Protein AF-A0A6B2CT49-F1 (afdb_monomer)

Radius of gyration: 12.92 Å; Cα contacts (8 Å, |Δi|>4): 95; chains: 1; bounding box: 28×21×38 Å

Secondary structure (DSSP, 8-state):
-HHHHIIIIIHHHHHHHHHHHHHTT-HHHHH-HHHHHHHHHHHHTHHHHHHHHHHHHHHTTSS-HHHHHHTT---SSS-HHHHHHHHTT-

Mean predicted aligned error: 4.17 Å

Structure (mmCIF, N/CA/C/O backbone):
data_AF-A0A6B2CT49-F1
#
_entry.id   AF-A0A6B2CT49-F1
#
loop_
_atom_site.group_PDB
_atom_site.id
_atom_site.type_symbol
_atom_site.label_atom_id
_atom_site.label_alt_id
_atom_site.label_comp_id
_atom_site.label_asym_id
_atom_site.label_entity_id
_atom_site.l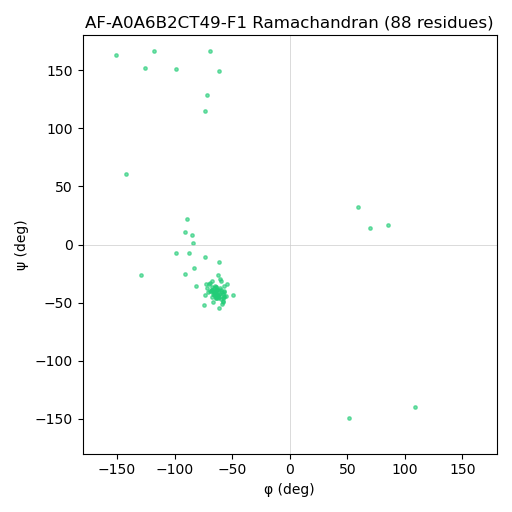abel_seq_id
_atom_site.pdbx_PDB_ins_code
_atom_site.Cartn_x
_atom_site.Cartn_y
_atom_site.Cartn_z
_atom_site.occupancy
_atom_site.B_iso_or_equiv
_atom_site.auth_seq_id
_atom_site.auth_comp_id
_atom_site.auth_asym_id
_atom_site.auth_atom_id
_atom_site.pdbx_PDB_model_num
ATOM 1 N N . LYS A 1 1 ? -16.562 -7.354 3.719 1.00 63.03 1 LYS A N 1
ATOM 2 C CA . LYS A 1 1 ? -15.607 -8.483 3.872 1.00 63.03 1 LYS A CA 1
ATOM 3 C C . LYS A 1 1 ? -14.318 -8.145 3.128 1.00 63.03 1 LYS A C 1
ATOM 5 O O . LYS A 1 1 ? -14.409 -7.534 2.071 1.00 63.03 1 LYS A O 1
ATOM 10 N N . PHE A 1 2 ? -13.161 -8.525 3.672 1.00 67.38 2 PHE A N 1
ATOM 11 C CA . PHE A 1 2 ? -11.827 -8.276 3.103 1.00 67.38 2 PHE A CA 1
ATOM 12 C C . PHE A 1 2 ? -11.714 -8.662 1.616 1.00 67.38 2 PHE A C 1
ATOM 14 O O . PHE A 1 2 ? -11.237 -7.872 0.813 1.00 67.38 2 PHE A O 1
ATOM 21 N N . GLU A 1 3 ? -12.259 -9.813 1.217 1.00 69.12 3 GLU A N 1
ATOM 22 C CA . GLU A 1 3 ? -12.248 -10.278 -0.182 1.00 69.12 3 GLU A CA 1
ATOM 23 C C . GLU A 1 3 ? -12.963 -9.338 -1.157 1.00 69.12 3 GLU A C 1
ATOM 25 O O . GLU A 1 3 ? -12.503 -9.138 -2.279 1.00 69.12 3 GLU A O 1
ATOM 30 N N . ARG A 1 4 ? -14.076 -8.733 -0.723 1.00 72.31 4 ARG A N 1
ATOM 31 C CA . ARG A 1 4 ? -14.810 -7.748 -1.524 1.00 72.31 4 ARG A CA 1
ATOM 32 C C . ARG A 1 4 ? -13.946 -6.510 -1.762 1.00 72.31 4 ARG A C 1
ATOM 34 O O . ARG A 1 4 ? -13.831 -6.063 -2.894 1.00 72.31 4 ARG A O 1
ATOM 41 N N . TRP A 1 5 ? -13.246 -6.042 -0.728 1.00 75.06 5 TRP A N 1
ATOM 42 C CA . TRP A 1 5 ? -12.287 -4.944 -0.857 1.00 75.06 5 TRP A CA 1
ATOM 43 C C . TRP A 1 5 ? -11.110 -5.291 -1.782 1.00 75.06 5 TRP A C 1
ATOM 45 O O . TRP A 1 5 ? -10.750 -4.477 -2.629 1.00 75.06 5 TRP A O 1
ATOM 55 N N . VAL A 1 6 ? -10.529 -6.493 -1.673 1.00 74.38 6 VAL A N 1
ATOM 56 C CA . VAL A 1 6 ? -9.426 -6.912 -2.561 1.00 74.38 6 VAL A CA 1
ATOM 57 C C . VAL A 1 6 ? -9.859 -6.844 -4.026 1.00 74.38 6 VAL A C 1
ATOM 59 O O . VAL A 1 6 ? -9.117 -6.314 -4.854 1.00 74.38 6 VAL A O 1
ATOM 62 N N . ARG A 1 7 ? -11.066 -7.335 -4.335 1.00 72.38 7 ARG A N 1
ATOM 63 C CA . ARG A 1 7 ? -11.622 -7.329 -5.695 1.00 72.38 7 ARG A CA 1
ATOM 64 C C . ARG A 1 7 ? -11.961 -5.924 -6.195 1.00 72.38 7 ARG A C 1
ATOM 66 O O . ARG A 1 7 ? -11.711 -5.636 -7.356 1.00 72.38 7 ARG A O 1
ATOM 73 N N . GLU A 1 8 ? -12.510 -5.069 -5.335 1.00 70.38 8 GLU A N 1
ATOM 74 C CA . GLU A 1 8 ? -12.974 -3.727 -5.719 1.00 70.38 8 GLU A CA 1
ATOM 75 C C . GLU A 1 8 ? -11.837 -2.691 -5.787 1.00 70.38 8 GLU A C 1
ATOM 77 O O . GLU A 1 8 ? -11.848 -1.814 -6.644 1.00 70.38 8 GLU A O 1
ATOM 82 N N . MET A 1 9 ? -10.847 -2.781 -4.895 1.00 74.81 9 MET A N 1
ATOM 83 C CA . MET A 1 9 ? -9.863 -1.712 -4.663 1.00 74.81 9 MET A CA 1
ATOM 84 C C . MET A 1 9 ? -8.407 -2.180 -4.708 1.00 74.81 9 MET A C 1
ATOM 86 O O . MET A 1 9 ? -7.517 -1.383 -5.009 1.00 74.81 9 MET A O 1
ATOM 90 N N . GLY A 1 10 ? -8.137 -3.453 -4.406 1.00 79.62 10 GLY A N 1
ATOM 91 C CA . GLY A 1 10 ? -6.772 -3.974 -4.303 1.00 79.62 10 GLY A CA 1
ATOM 92 C C . GLY A 1 10 ? -6.003 -3.885 -5.623 1.00 79.62 10 GLY A C 1
ATOM 93 O O . GLY A 1 10 ? -4.875 -3.394 -5.652 1.00 79.62 10 GLY A O 1
ATOM 94 N N . LEU A 1 11 ? -6.635 -4.295 -6.725 1.00 81.69 11 LEU A N 1
ATOM 95 C CA . LEU A 1 11 ? -6.033 -4.238 -8.062 1.00 81.69 11 LEU A CA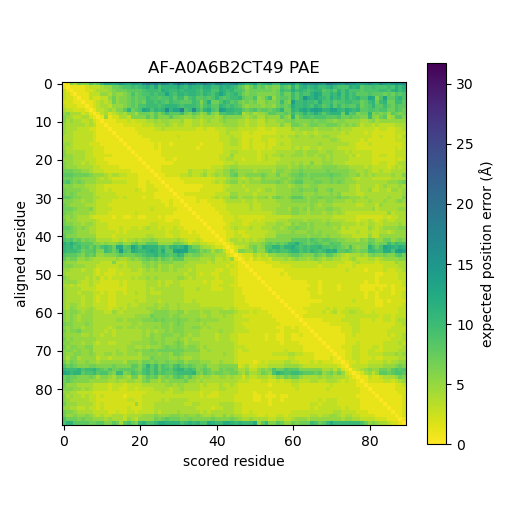 1
ATOM 96 C C . LEU A 1 11 ? -5.800 -2.794 -8.525 1.00 81.69 11 LEU A C 1
ATOM 98 O O . LEU A 1 11 ? -4.714 -2.472 -9.008 1.00 81.69 11 LEU A O 1
ATOM 102 N N . SER A 1 12 ? -6.776 -1.911 -8.303 1.00 85.38 12 SER A N 1
ATOM 103 C CA . SER A 1 12 ? -6.693 -0.488 -8.648 1.00 85.38 12 SER A CA 1
ATOM 104 C C . SER A 1 12 ? -5.549 0.212 -7.908 1.00 85.38 12 SER A C 1
ATOM 106 O O . SER A 1 12 ? -4.779 0.961 -8.509 1.00 85.38 12 SER A O 1
ATOM 108 N N . LEU A 1 13 ? -5.369 -0.083 -6.616 1.00 87.44 13 LEU A N 1
ATOM 109 C CA . LEU A 1 13 ? -4.263 0.462 -5.824 1.00 87.44 13 LEU A CA 1
ATOM 110 C C . LEU A 1 13 ? -2.896 -0.056 -6.275 1.00 87.44 13 LEU A C 1
ATOM 112 O O . LEU A 1 13 ? -1.940 0.719 -6.312 1.00 87.44 13 LEU A O 1
ATOM 116 N N . LEU A 1 14 ? -2.787 -1.335 -6.641 1.00 89.19 14 LEU A N 1
ATOM 117 C CA . LEU A 1 14 ? -1.546 -1.898 -7.181 1.00 89.19 14 LEU A CA 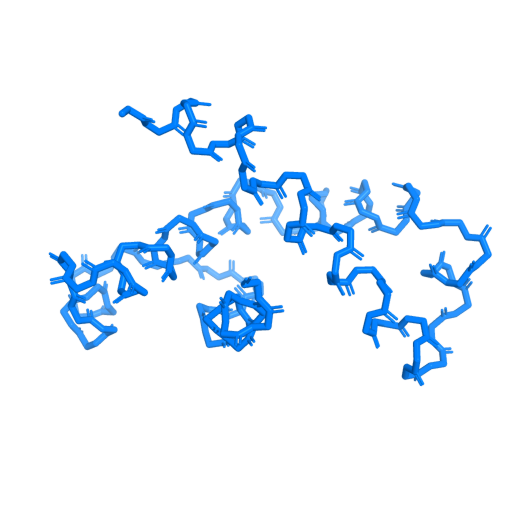1
ATOM 118 C C . LEU A 1 14 ? -1.187 -1.273 -8.538 1.00 89.19 14 LEU A C 1
ATOM 120 O O . LEU A 1 14 ? -0.023 -0.945 -8.769 1.00 89.19 14 LEU A O 1
ATOM 124 N N . ALA A 1 15 ? -2.179 -1.034 -9.398 1.00 89.38 15 ALA A N 1
ATOM 125 C CA . ALA A 1 15 ? -1.986 -0.342 -10.670 1.00 89.38 15 ALA A CA 1
ATOM 126 C C . ALA A 1 15 ? -1.538 1.117 -10.469 1.00 89.38 15 ALA A C 1
ATOM 128 O O . ALA A 1 15 ? -0.557 1.556 -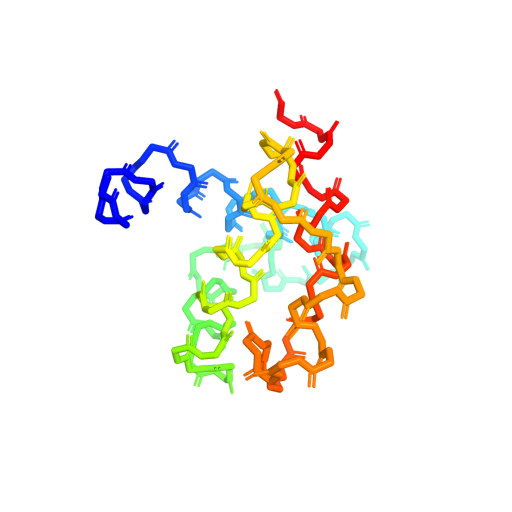11.072 1.00 89.38 15 ALA A O 1
ATOM 129 N N . LEU A 1 16 ? -2.188 1.855 -9.560 1.00 90.31 16 LEU A N 1
ATOM 130 C CA . LEU A 1 16 ? -1.777 3.214 -9.186 1.00 90.31 16 LEU A CA 1
ATOM 131 C C . LEU A 1 16 ? -0.356 3.244 -8.617 1.00 90.31 16 LEU A C 1
ATOM 133 O O . LEU A 1 16 ? 0.424 4.152 -8.917 1.00 90.31 16 LEU A O 1
ATOM 137 N N . ARG A 1 17 ? 0.005 2.233 -7.823 1.00 92.38 17 ARG A N 1
ATOM 138 C CA . ARG A 1 17 ? 1.347 2.109 -7.262 1.00 92.38 17 ARG A CA 1
ATOM 139 C C . ARG A 1 17 ? 2.405 1.880 -8.339 1.00 92.38 17 ARG A C 1
ATOM 141 O O . ARG A 1 17 ? 3.480 2.479 -8.246 1.00 92.38 17 ARG A O 1
ATOM 148 N N . ALA A 1 18 ? 2.113 1.040 -9.333 1.00 91.69 18 ALA A N 1
ATOM 149 C CA . ALA A 1 18 ? 2.983 0.816 -10.485 1.00 91.69 18 ALA A CA 1
ATOM 150 C C . ALA A 1 18 ? 3.141 2.097 -11.318 1.00 91.69 18 ALA A C 1
ATOM 152 O O . ALA A 1 18 ? 4.264 2.497 -11.614 1.00 91.69 18 ALA A O 1
ATOM 153 N N . ARG A 1 19 ? 2.042 2.810 -11.587 1.00 92.12 19 ARG A N 1
ATOM 154 C CA . ARG A 1 19 ? 2.077 4.095 -12.299 1.00 92.12 19 ARG A CA 1
ATOM 155 C C . ARG A 1 19 ? 2.961 5.127 -11.599 1.00 92.12 19 ARG A C 1
ATOM 157 O O . ARG A 1 19 ? 3.813 5.729 -12.239 1.00 92.12 19 ARG A O 1
ATOM 164 N N . GLU A 1 20 ? 2.837 5.282 -10.282 1.00 92.81 20 GLU A N 1
ATOM 165 C CA . GLU A 1 20 ? 3.689 6.220 -9.542 1.00 92.81 20 GLU A CA 1
ATOM 166 C C . GLU A 1 20 ? 5.174 5.817 -9.571 1.00 92.81 20 GLU A C 1
ATOM 168 O O . GLU A 1 20 ? 6.054 6.675 -9.611 1.00 92.81 20 GLU A O 1
ATOM 173 N N . ALA A 1 21 ? 5.480 4.515 -9.545 1.00 90.81 21 ALA A N 1
ATOM 174 C CA . ALA A 1 21 ? 6.857 4.060 -9.727 1.00 90.81 21 ALA A CA 1
ATOM 175 C C . ALA A 1 21 ? 7.384 4.396 -11.127 1.00 90.81 21 ALA A C 1
ATOM 177 O O . ALA A 1 21 ? 8.537 4.808 -11.241 1.00 90.81 21 ALA A O 1
ATOM 178 N N . ALA A 1 22 ? 6.558 4.241 -12.163 1.00 93.31 22 ALA A N 1
ATOM 179 C CA . ALA A 1 22 ? 6.917 4.581 -13.536 1.00 93.31 22 ALA A CA 1
ATOM 180 C C . ALA A 1 22 ? 7.177 6.088 -13.693 1.00 93.31 22 ALA A C 1
ATOM 182 O O . ALA A 1 22 ? 8.200 6.474 -14.250 1.00 93.31 22 ALA A O 1
ATOM 183 N N . GLU A 1 23 ? 6.315 6.933 -13.118 1.00 93.94 23 GLU A N 1
ATOM 184 C CA . GLU A 1 23 ? 6.478 8.398 -13.087 1.00 93.94 23 GLU A CA 1
ATOM 185 C C . GLU A 1 23 ? 7.770 8.824 -12.365 1.00 93.94 23 GLU A C 1
ATOM 187 O O . GLU A 1 23 ? 8.386 9.824 -12.720 1.00 93.94 23 GLU A O 1
ATOM 192 N N . LYS A 1 24 ? 8.228 8.030 -11.390 1.00 92.62 24 LYS A N 1
ATOM 193 C CA . LYS A 1 24 ? 9.509 8.215 -10.686 1.00 92.62 24 LYS A CA 1
ATOM 194 C C . LYS A 1 24 ? 10.714 7.599 -11.410 1.00 92.62 24 LYS A C 1
ATOM 196 O O . LYS A 1 24 ? 11.797 7.538 -10.833 1.00 92.62 24 LYS A O 1
ATOM 201 N N . GLY A 1 25 ? 10.537 7.123 -12.641 1.00 92.75 25 GLY A N 1
ATOM 202 C CA . GLY A 1 25 ? 11.613 6.590 -13.475 1.00 92.75 25 GLY A CA 1
ATOM 203 C C . GLY A 1 25 ? 11.947 5.116 -13.242 1.00 92.75 25 GLY A C 1
ATOM 204 O O . GLY A 1 25 ? 13.015 4.674 -13.655 1.00 92.75 25 GLY A O 1
ATOM 205 N N . ASN A 1 26 ? 11.079 4.327 -12.596 1.00 93.69 26 ASN A N 1
ATOM 206 C CA . ASN A 1 26 ? 11.306 2.885 -12.479 1.00 93.69 26 ASN A CA 1
ATOM 207 C C . ASN A 1 26 ? 11.049 2.190 -13.836 1.00 93.69 26 ASN A C 1
ATOM 209 O O . ASN A 1 26 ? 9.893 2.141 -14.270 1.00 93.69 26 ASN A O 1
ATOM 213 N N . PRO A 1 27 ? 12.076 1.603 -14.482 1.00 92.12 27 PRO A N 1
ATOM 214 C CA . PRO A 1 27 ? 11.932 1.031 -15.821 1.00 92.12 27 PRO A CA 1
ATOM 215 C C . PRO A 1 27 ? 11.025 -0.202 -15.822 1.00 92.12 27 PRO A C 1
ATOM 217 O O . PRO A 1 27 ? 10.207 -0.369 -16.716 1.00 92.12 27 PRO A O 1
ATOM 220 N N . VAL A 1 28 ? 11.076 -1.026 -14.769 1.00 90.50 28 VAL A N 1
ATOM 221 C CA . VAL A 1 28 ? 10.220 -2.217 -14.651 1.00 90.50 28 VAL A CA 1
ATOM 222 C C . VAL A 1 28 ? 8.759 -1.818 -14.481 1.00 90.50 28 VAL A C 1
ATOM 224 O O . VAL A 1 28 ? 7.885 -2.437 -15.067 1.00 90.50 28 VAL A O 1
ATOM 227 N N . ALA A 1 29 ? 8.468 -0.771 -13.712 1.00 92.81 29 ALA A N 1
ATOM 228 C CA . ALA A 1 29 ? 7.098 -0.298 -13.545 1.00 92.81 29 ALA A CA 1
ATOM 229 C C . ALA A 1 29 ? 6.527 0.336 -14.823 1.00 92.81 29 ALA A C 1
ATOM 231 O O . ALA A 1 29 ? 5.325 0.226 -15.058 1.00 92.81 29 ALA A O 1
ATOM 232 N N . ARG A 1 30 ? 7.378 0.990 -15.625 1.00 92.62 30 ARG A N 1
ATOM 233 C CA . ARG A 1 30 ? 7.002 1.615 -16.900 1.00 92.62 30 ARG A CA 1
ATOM 234 C C . ARG A 1 30 ? 6.776 0.575 -17.994 1.00 92.62 30 ARG A C 1
ATOM 236 O O . ARG A 1 30 ? 5.725 0.578 -18.623 1.00 92.62 30 ARG A O 1
ATOM 243 N N . ASP A 1 31 ? 7.751 -0.307 -18.185 1.00 93.81 31 ASP A N 1
ATOM 244 C CA . ASP A 1 31 ? 7.805 -1.211 -19.334 1.00 93.81 31 ASP A CA 1
ATOM 245 C C . ASP A 1 31 ? 7.107 -2.555 -19.027 1.00 93.81 31 ASP A C 1
ATOM 247 O O . ASP A 1 31 ? 6.585 -3.209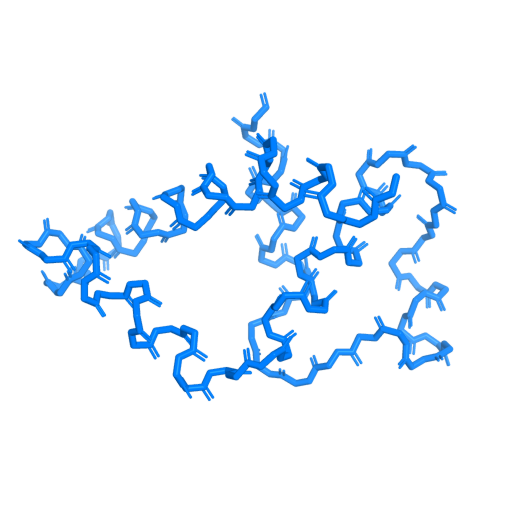 -19.925 1.00 93.81 31 ASP A O 1
ATOM 251 N N . TYR A 1 32 ? 7.027 -2.946 -17.744 1.00 93.75 32 TYR A N 1
ATOM 252 C CA . TYR A 1 32 ? 6.488 -4.236 -17.282 1.00 93.75 32 TYR A CA 1
ATOM 253 C C . TYR A 1 32 ? 5.677 -4.119 -15.967 1.00 93.75 32 TYR A C 1
ATOM 255 O O . TYR A 1 32 ? 6.016 -4.750 -14.956 1.00 93.75 32 TYR A O 1
ATOM 263 N N . PRO A 1 33 ? 4.574 -3.347 -15.930 1.00 88.56 33 PRO A N 1
ATOM 264 C CA . PRO A 1 33 ? 3.832 -3.043 -14.697 1.00 88.56 33 PRO A CA 1
ATOM 265 C C . PRO A 1 33 ? 3.340 -4.291 -13.944 1.00 88.56 33 PRO A C 1
ATOM 267 O O . PRO A 1 33 ? 3.372 -4.333 -12.712 1.00 88.56 33 PRO A O 1
ATOM 270 N N . SER A 1 34 ? 2.943 -5.341 -14.663 1.00 89.50 34 SER A N 1
ATOM 271 C CA . SER A 1 34 ? 2.529 -6.620 -14.072 1.00 89.50 34 SER A CA 1
ATOM 272 C C . SER A 1 34 ? 3.678 -7.327 -13.344 1.00 89.50 34 SER A C 1
ATOM 274 O O . SER A 1 34 ? 3.482 -7.845 -12.245 1.00 89.50 34 SER A O 1
ATOM 276 N N . GLU A 1 35 ? 4.888 -7.314 -13.909 1.00 91.56 35 GLU A N 1
ATOM 277 C CA . GLU A 1 35 ? 6.081 -7.893 -13.275 1.00 91.56 35 GLU A CA 1
ATOM 278 C C . GLU A 1 35 ? 6.564 -7.042 -12.101 1.00 91.56 35 GLU A C 1
ATOM 280 O O . GLU A 1 35 ? 6.980 -7.574 -11.068 1.00 91.56 35 GLU A O 1
ATOM 285 N N . TYR A 1 36 ? 6.418 -5.718 -12.197 1.00 90.50 36 TYR A N 1
ATOM 286 C CA . TYR A 1 36 ? 6.638 -4.825 -11.065 1.00 90.50 36 TYR A CA 1
ATOM 287 C C . TYR A 1 36 ? 5.726 -5.180 -9.883 1.00 90.50 36 TYR A C 1
ATOM 289 O O . TYR A 1 36 ? 6.214 -5.337 -8.761 1.00 90.50 36 TYR A O 1
ATOM 297 N N . ILE A 1 37 ? 4.422 -5.357 -10.131 1.00 89.38 37 ILE A N 1
ATOM 298 C CA . ILE A 1 37 ? 3.432 -5.730 -9.110 1.00 89.38 37 ILE A CA 1
ATOM 299 C C . ILE A 1 37 ? 3.727 -7.121 -8.542 1.00 89.38 37 ILE A C 1
ATOM 301 O O . ILE A 1 37 ? 3.754 -7.281 -7.320 1.00 89.38 37 ILE A O 1
ATOM 305 N N . LYS A 1 38 ? 4.013 -8.120 -9.387 1.00 89.06 38 LYS A N 1
ATOM 306 C CA . LYS A 1 38 ? 4.423 -9.459 -8.922 1.00 89.06 38 LYS A CA 1
ATOM 307 C C . LYS A 1 38 ? 5.665 -9.381 -8.040 1.00 89.06 38 LYS A C 1
ATOM 309 O O . LYS A 1 38 ? 5.696 -9.982 -6.969 1.00 89.06 38 LYS A O 1
ATOM 314 N N . GLY A 1 39 ? 6.672 -8.610 -8.449 1.00 88.06 39 GLY A N 1
ATOM 315 C CA . GLY A 1 39 ? 7.887 -8.385 -7.672 1.00 88.06 39 GLY A CA 1
ATOM 316 C C . GLY A 1 39 ? 7.615 -7.670 -6.348 1.00 88.06 39 GLY A C 1
ATOM 317 O O . GLY A 1 39 ? 8.207 -8.019 -5.328 1.00 88.06 39 GLY A O 1
ATOM 318 N N . LEU A 1 40 ? 6.698 -6.700 -6.343 1.00 86.12 40 LEU A N 1
ATOM 319 C CA . LEU A 1 40 ? 6.257 -5.990 -5.147 1.00 86.12 40 LEU A CA 1
ATOM 320 C C . LEU A 1 40 ? 5.617 -6.968 -4.154 1.00 86.12 40 LEU A C 1
ATOM 322 O O . LEU A 1 40 ? 6.105 -7.098 -3.032 1.00 86.12 40 LEU A O 1
ATOM 326 N N . VAL A 1 41 ? 4.612 -7.726 -4.599 1.00 84.44 41 VAL A N 1
ATOM 327 C CA . VAL A 1 41 ? 3.921 -8.739 -3.788 1.00 84.44 41 VAL A CA 1
ATOM 328 C C . VAL A 1 41 ? 4.880 -9.839 -3.334 1.00 84.44 41 VAL A C 1
ATOM 330 O O . VAL A 1 41 ? 4.818 -10.256 -2.187 1.00 84.44 41 VAL A O 1
ATOM 333 N N . ARG A 1 42 ? 5.823 -10.281 -4.171 1.00 84.75 42 ARG A N 1
ATOM 334 C CA . ARG A 1 42 ? 6.812 -11.303 -3.794 1.00 84.75 42 ARG A CA 1
ATOM 335 C C . ARG A 1 42 ? 7.787 -10.807 -2.721 1.00 84.75 42 ARG A C 1
ATOM 337 O O . ARG A 1 42 ? 8.081 -11.551 -1.790 1.00 84.75 42 ARG A O 1
ATOM 344 N N . ARG A 1 43 ? 8.280 -9.565 -2.827 1.00 80.75 43 ARG A N 1
ATOM 345 C CA . ARG A 1 43 ? 9.230 -8.978 -1.859 1.00 80.75 43 ARG A CA 1
ATOM 346 C C . ARG A 1 43 ? 8.568 -8.600 -0.537 1.00 80.75 43 ARG A C 1
ATOM 348 O O . ARG A 1 43 ? 9.135 -8.859 0.518 1.00 80.75 43 ARG A O 1
ATOM 355 N N . GLY A 1 44 ? 7.387 -7.984 -0.581 1.00 74.56 44 GLY A N 1
ATOM 356 C CA . GLY A 1 44 ? 6.652 -7.616 0.633 1.00 74.56 44 GLY A CA 1
ATOM 357 C C . GLY A 1 44 ? 5.732 -8.717 1.163 1.00 74.56 44 GLY A C 1
ATOM 358 O O . GLY A 1 44 ? 5.199 -8.578 2.261 1.00 74.56 44 GLY A O 1
ATOM 359 N N . GLN A 1 45 ? 5.570 -9.820 0.429 1.00 76.06 45 GLN A N 1
ATOM 360 C CA . GLN A 1 45 ? 4.695 -10.947 0.760 1.00 76.06 45 GLN A CA 1
ATOM 361 C C . GLN A 1 45 ? 3.262 -10.477 1.086 1.00 76.06 45 GLN A C 1
ATOM 363 O O . GLN A 1 45 ? 2.790 -9.446 0.601 1.00 76.06 45 GLN A O 1
ATOM 368 N N . ALA A 1 46 ? 2.562 -11.203 1.960 1.00 77.00 46 ALA A N 1
ATOM 369 C CA . ALA A 1 46 ? 1.239 -10.824 2.449 1.00 77.00 46 ALA A CA 1
ATOM 370 C C . ALA A 1 46 ? 1.223 -9.485 3.222 1.00 77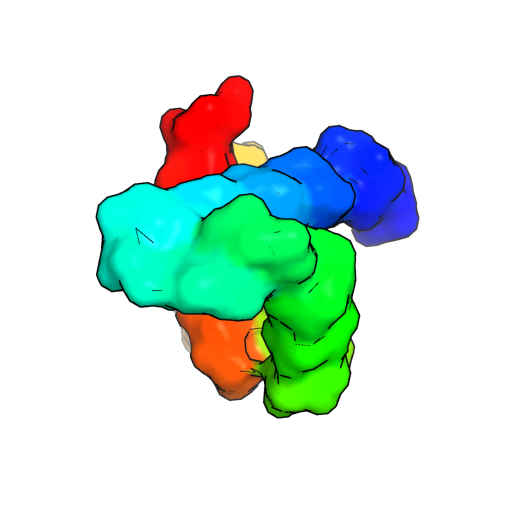.00 46 ALA A C 1
ATOM 372 O O . ALA A 1 46 ? 0.159 -8.898 3.411 1.00 77.00 46 ALA A O 1
ATOM 373 N N . LYS A 1 47 ? 2.384 -8.961 3.645 1.00 85.75 47 LYS A N 1
ATOM 374 C CA . LYS A 1 47 ? 2.479 -7.755 4.485 1.00 85.75 47 LYS A CA 1
ATOM 375 C C . LYS A 1 47 ? 2.035 -6.485 3.759 1.00 85.75 47 LYS A C 1
ATOM 377 O O . LYS A 1 47 ? 1.454 -5.595 4.376 1.00 85.75 47 LYS A O 1
ATOM 382 N N . ILE A 1 48 ? 2.244 -6.418 2.443 1.00 87.38 48 ILE A N 1
ATOM 383 C CA . ILE A 1 48 ? 1.726 -5.316 1.621 1.00 87.38 48 ILE A CA 1
ATOM 384 C C . ILE A 1 48 ? 0.200 -5.271 1.681 1.00 87.38 48 ILE A C 1
ATOM 386 O O . ILE A 1 48 ? -0.368 -4.204 1.894 1.00 87.38 48 ILE A O 1
ATOM 390 N N . LEU A 1 49 ? -0.459 -6.426 1.561 1.00 85.75 49 LEU A N 1
ATOM 391 C CA . LEU A 1 49 ? -1.918 -6.513 1.606 1.00 85.75 49 LEU A CA 1
ATOM 392 C C . LEU A 1 49 ? -2.461 -6.096 2.978 1.00 85.75 49 LEU A C 1
ATOM 394 O O . LEU A 1 49 ? -3.482 -5.413 3.043 1.00 85.75 49 LEU A O 1
ATOM 398 N N . VAL A 1 50 ? -1.747 -6.436 4.060 1.00 89.25 50 VAL A N 1
ATOM 399 C CA . VAL A 1 50 ? -2.068 -5.972 5.421 1.00 89.25 50 VAL A CA 1
ATOM 400 C C . VAL A 1 50 ? -2.049 -4.445 5.484 1.00 89.25 50 VAL A C 1
ATOM 402 O O . VAL A 1 50 ? -3.032 -3.840 5.906 1.00 89.25 50 VAL A O 1
ATOM 405 N N . ASN A 1 51 ? -0.980 -3.805 5.007 1.00 92.19 51 ASN A N 1
ATOM 406 C CA . ASN A 1 51 ? -0.865 -2.344 5.057 1.00 92.19 51 ASN A CA 1
ATOM 407 C C . ASN A 1 51 ? -1.819 -1.626 4.097 1.00 92.19 51 ASN A C 1
ATOM 409 O O . ASN A 1 51 ? -2.322 -0.554 4.434 1.00 92.19 51 ASN A O 1
ATOM 413 N N . MET A 1 52 ? -2.109 -2.211 2.934 1.00 91.06 52 MET A N 1
ATOM 414 C CA . MET A 1 52 ? -3.136 -1.712 2.019 1.00 91.06 52 MET A CA 1
ATOM 415 C C . MET A 1 52 ? -4.523 -1.736 2.667 1.00 91.06 52 MET A C 1
ATOM 417 O O . MET A 1 52 ? -5.270 -0.762 2.574 1.00 91.06 52 MET A O 1
ATOM 421 N N . PHE A 1 53 ? -4.866 -2.829 3.350 1.00 90.06 53 PHE A N 1
ATOM 422 C CA . PHE A 1 53 ? -6.156 -2.953 4.019 1.00 90.06 53 PHE A CA 1
ATOM 423 C C . PHE A 1 53 ? -6.255 -2.044 5.246 1.00 90.06 53 PHE A C 1
ATOM 425 O O . PHE A 1 53 ? -7.261 -1.363 5.431 1.00 90.06 53 PHE A O 1
ATOM 432 N N . ALA A 1 54 ? -5.186 -1.949 6.035 1.00 92.25 54 ALA A N 1
ATOM 433 C CA . ALA A 1 54 ? -5.079 -1.002 7.139 1.00 92.25 54 ALA A CA 1
ATOM 434 C C . ALA A 1 54 ? -5.307 0.445 6.658 1.00 92.25 54 ALA A C 1
ATOM 436 O O . ALA A 1 54 ? -6.078 1.192 7.261 1.00 92.25 54 ALA A O 1
ATOM 437 N N . ALA A 1 55 ? -4.705 0.826 5.525 1.00 93.06 55 ALA A N 1
ATOM 438 C CA . ALA A 1 55 ? -4.919 2.131 4.906 1.00 93.06 55 ALA A CA 1
ATOM 439 C C . ALA A 1 55 ? -6.374 2.342 4.464 1.00 93.06 55 ALA A C 1
ATOM 441 O O . ALA A 1 55 ? -6.921 3.426 4.658 1.00 93.06 55 ALA A O 1
ATOM 442 N N . TYR A 1 56 ? -7.021 1.310 3.921 1.00 90.94 56 TYR A N 1
ATOM 443 C CA . TYR A 1 56 ? -8.435 1.365 3.560 1.00 90.94 56 TYR A CA 1
ATOM 444 C C . TYR A 1 56 ? -9.344 1.602 4.772 1.00 90.94 56 TYR A C 1
ATOM 446 O O . TYR A 1 56 ? -10.230 2.452 4.704 1.00 90.94 56 TYR A O 1
ATOM 454 N N . LEU A 1 57 ? -9.103 0.919 5.897 1.00 91.69 57 LEU A N 1
ATOM 455 C CA . LEU A 1 57 ? -9.872 1.134 7.131 1.00 91.69 57 LEU A CA 1
ATOM 456 C C . LEU A 1 57 ? -9.771 2.584 7.615 1.00 91.69 57 LEU A C 1
ATOM 458 O O . LEU A 1 57 ? -10.777 3.176 8.006 1.00 91.69 57 LEU A O 1
ATOM 462 N N . VAL A 1 58 ? -8.574 3.168 7.532 1.00 93.62 58 VAL A N 1
ATOM 463 C CA . VAL A 1 58 ? -8.350 4.576 7.879 1.00 93.62 58 VAL A CA 1
ATOM 464 C C . VAL A 1 58 ? -9.043 5.515 6.897 1.00 93.62 58 VAL A C 1
ATOM 466 O O . VAL A 1 58 ? -9.720 6.446 7.322 1.00 93.62 58 VAL A O 1
ATOM 469 N N . HIS A 1 59 ? -8.935 5.261 5.591 1.00 91.31 59 HIS A N 1
ATOM 470 C CA . HIS A 1 59 ? -9.601 6.067 4.565 1.00 91.31 59 HIS A CA 1
ATOM 471 C C . HIS A 1 59 ? -11.134 6.067 4.718 1.00 91.31 59 HIS A C 1
ATOM 473 O O . HIS A 1 59 ? -11.781 7.072 4.446 1.00 91.31 59 HIS A O 1
ATOM 479 N N . ARG A 1 60 ? -11.718 4.969 5.214 1.00 89.88 60 ARG A N 1
ATOM 480 C CA . ARG A 1 60 ? -13.159 4.846 5.497 1.00 89.88 60 ARG A CA 1
ATOM 481 C C . ARG A 1 60 ? -13.583 5.396 6.865 1.00 89.88 60 ARG A C 1
ATOM 483 O O . ARG A 1 60 ? -14.756 5.274 7.203 1.00 89.88 60 ARG A O 1
ATOM 490 N N . GLY A 1 61 ? -12.660 5.944 7.659 1.00 92.81 61 GLY A N 1
ATOM 491 C CA . GLY A 1 61 ? -12.945 6.449 9.007 1.00 92.81 61 GLY A CA 1
ATOM 492 C C . GLY A 1 61 ? -13.254 5.360 10.043 1.00 92.81 61 GLY A C 1
ATOM 493 O O . GLY A 1 61 ? -13.745 5.671 11.122 1.00 92.81 61 GLY A O 1
ATOM 494 N N . LEU A 1 62 ? -12.969 4.088 9.738 1.00 92.81 62 LEU A N 1
ATOM 495 C CA . LEU A 1 62 ? -13.252 2.949 10.624 1.00 92.81 62 LEU A CA 1
ATOM 496 C C . LEU A 1 62 ? -12.165 2.735 11.684 1.00 92.81 62 LEU A C 1
ATOM 498 O O . LEU A 1 62 ? -12.393 2.063 12.685 1.00 92.81 62 LEU A O 1
ATOM 502 N N . ALA A 1 63 ? -10.971 3.275 11.453 1.00 94.31 63 ALA A N 1
ATOM 503 C CA . ALA A 1 63 ? -9.856 3.245 12.387 1.00 94.31 63 ALA A CA 1
ATOM 504 C C . ALA A 1 63 ? -8.970 4.477 12.182 1.00 94.31 63 ALA A C 1
ATOM 506 O O . ALA A 1 63 ? -8.998 5.109 11.128 1.00 94.31 63 ALA A O 1
ATOM 507 N N . THR A 1 64 ? -8.124 4.796 13.159 1.00 94.69 64 THR A N 1
ATOM 508 C CA . THR A 1 64 ? -7.058 5.788 12.974 1.00 94.69 64 THR A CA 1
ATOM 509 C C . THR A 1 64 ? -5.732 5.094 12.683 1.00 94.69 64 THR A C 1
ATOM 511 O O . THR A 1 64 ? -5.476 3.980 13.148 1.00 94.69 64 THR A O 1
ATOM 514 N N . GLN A 1 65 ? -4.848 5.769 11.941 1.00 93.38 65 GLN A N 1
ATOM 515 C CA . GLN A 1 65 ? -3.499 5.261 11.676 1.00 93.38 65 GLN A CA 1
ATOM 516 C C . GLN A 1 65 ? -2.741 4.986 12.986 1.00 93.38 65 GLN A C 1
ATOM 518 O O . GLN A 1 65 ? -2.087 3.953 13.111 1.00 93.38 65 GLN A O 1
ATOM 523 N N . TYR A 1 66 ? -2.884 5.868 13.981 1.00 94.06 66 TYR A N 1
ATOM 524 C CA . TYR A 1 66 ? -2.296 5.688 15.309 1.00 94.06 66 TYR A CA 1
ATOM 525 C C . TYR A 1 66 ? -2.801 4.416 15.999 1.00 94.06 66 TYR A C 1
ATOM 527 O O . TYR A 1 66 ? -1.995 3.633 16.499 1.00 94.06 66 TYR A O 1
ATOM 535 N N . TRP A 1 67 ? -4.117 4.176 15.992 1.00 96.44 67 TRP A N 1
ATOM 536 C CA . TRP A 1 67 ? -4.700 2.997 16.631 1.00 96.44 67 TRP A CA 1
ATOM 537 C C . TRP A 1 67 ? -4.191 1.697 15.997 1.00 96.44 67 TRP A C 1
ATOM 539 O O . TRP A 1 67 ? -3.818 0.772 16.717 1.00 96.44 67 TRP A O 1
ATOM 549 N N . LEU A 1 68 ? -4.094 1.640 14.666 1.00 95.00 68 LEU A N 1
ATOM 550 C CA . LEU A 1 68 ? -3.584 0.460 13.956 1.00 95.00 68 LEU A CA 1
ATOM 551 C C . LEU A 1 68 ? -2.101 0.201 14.250 1.00 95.00 68 LEU A C 1
ATOM 553 O O . LEU A 1 68 ? -1.717 -0.945 14.471 1.00 95.00 68 LEU A O 1
ATOM 557 N N . ILE A 1 69 ? -1.276 1.251 14.302 1.00 92.31 69 ILE A N 1
ATOM 558 C CA . ILE A 1 69 ? 0.151 1.130 14.635 1.00 92.31 69 ILE A CA 1
ATOM 559 C C . ILE A 1 69 ? 0.327 0.676 16.087 1.00 92.31 69 ILE A C 1
ATOM 561 O O . ILE A 1 69 ? 1.040 -0.294 16.343 1.00 92.31 69 ILE A O 1
ATOM 565 N N . LYS A 1 70 ? -0.358 1.333 17.033 1.00 95.31 70 LYS A N 1
ATOM 566 C CA . LYS A 1 70 ? -0.281 1.020 18.469 1.00 95.31 70 LYS A CA 1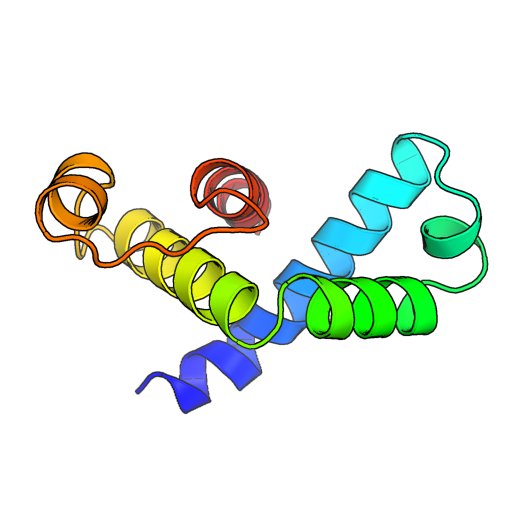
ATOM 567 C C . LYS A 1 70 ? -0.651 -0.436 18.759 1.00 95.31 70 LYS A C 1
ATOM 569 O O . LYS A 1 70 ? 0.009 -1.081 19.567 1.00 95.31 70 LYS A O 1
ATOM 574 N N . ASN A 1 71 ? -1.670 -0.956 18.077 1.00 95.69 71 ASN A N 1
ATOM 575 C CA . ASN A 1 71 ? -2.149 -2.328 18.250 1.00 95.69 71 ASN A CA 1
ATOM 576 C C . ASN A 1 71 ? -1.480 -3.344 17.305 1.00 95.69 71 ASN A C 1
ATOM 578 O O . ASN A 1 71 ? -1.918 -4.487 17.234 1.00 95.69 71 ASN A O 1
ATOM 582 N N . LYS A 1 72 ? -0.409 -2.959 16.592 1.00 91.62 72 LYS A N 1
ATOM 583 C CA . LYS A 1 72 ? 0.364 -3.845 15.700 1.00 91.62 72 LYS A CA 1
ATOM 584 C C . LYS A 1 72 ? -0.460 -4.466 14.556 1.00 91.62 72 LYS A C 1
ATOM 586 O O . LYS A 1 72 ? -0.143 -5.550 14.078 1.00 91.62 72 LYS A O 1
ATOM 591 N N . PHE A 1 73 ? -1.465 -3.747 14.055 1.00 92.00 73 PHE A N 1
ATOM 592 C CA . PHE A 1 73 ? -2.253 -4.110 12.864 1.00 92.00 73 PHE A CA 1
ATOM 593 C C . PHE A 1 73 ? -1.652 -3.580 11.553 1.00 92.00 73 PHE A C 1
ATOM 595 O O . PHE A 1 73 ? -2.341 -3.423 10.546 1.00 92.00 73 PHE A O 1
ATOM 602 N N . VAL A 1 74 ? -0.354 -3.292 11.566 1.00 90.75 74 VAL A N 1
ATOM 603 C CA . VAL A 1 74 ? 0.451 -2.936 10.398 1.00 90.75 74 VAL A CA 1
ATOM 604 C C . VAL A 1 74 ? 1.647 -3.877 10.337 1.00 90.75 74 VAL A C 1
ATOM 606 O O . VAL A 1 74 ? 2.118 -4.371 11.361 1.00 90.75 74 VAL A O 1
ATOM 609 N N . ALA A 1 75 ? 2.150 -4.123 9.137 1.00 87.62 75 ALA A N 1
ATOM 610 C CA . ALA A 1 75 ? 3.271 -5.015 8.895 1.00 87.62 75 ALA A CA 1
ATOM 611 C C . ALA A 1 75 ? 4.466 -4.266 8.277 1.00 87.62 75 ALA A C 1
ATOM 613 O O . ALA A 1 75 ? 4.351 -3.127 7.826 1.00 87.62 75 ALA A O 1
ATOM 614 N N . GLY A 1 76 ? 5.641 -4.901 8.254 1.00 77.00 76 GLY A N 1
ATOM 615 C CA . GLY A 1 76 ? 6.801 -4.386 7.512 1.00 77.00 76 GLY A CA 1
ATOM 616 C C . GLY A 1 76 ? 6.604 -4.458 5.989 1.00 77.00 76 GLY A C 1
ATOM 617 O O . GLY A 1 76 ? 5.714 -5.152 5.511 1.00 77.00 76 GLY A O 1
ATOM 618 N N . GLY A 1 77 ? 7.447 -3.780 5.211 1.00 81.12 77 GLY A N 1
ATOM 619 C CA . GLY A 1 77 ? 7.291 -3.658 3.754 1.00 81.12 77 GLY A CA 1
ATOM 620 C C . GLY A 1 77 ? 6.866 -2.244 3.363 1.00 81.12 77 GLY A C 1
ATOM 621 O O . GLY A 1 77 ? 7.371 -1.279 3.931 1.00 81.12 77 GLY A O 1
ATOM 622 N N . GLU A 1 78 ? 5.950 -2.094 2.401 1.00 84.94 78 GLU A N 1
ATOM 623 C CA . GLU A 1 78 ? 5.450 -0.760 2.040 1.00 84.94 78 GLU A CA 1
ATOM 624 C C . GLU A 1 78 ? 4.537 -0.182 3.113 1.00 84.94 78 GLU A C 1
ATOM 626 O O . GLU A 1 78 ? 3.573 -0.821 3.531 1.00 84.94 78 GLU A O 1
ATOM 631 N N . SER A 1 79 ? 4.837 1.047 3.531 1.00 89.19 79 SER A N 1
ATOM 632 C CA . SER A 1 79 ? 4.158 1.713 4.640 1.00 89.19 79 SER A CA 1
ATO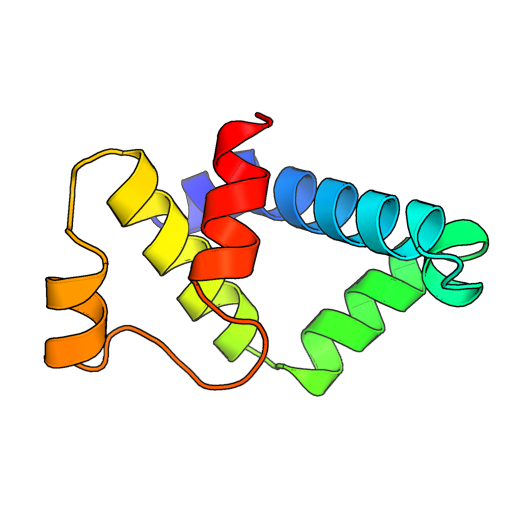M 633 C C . SER A 1 79 ? 2.658 1.910 4.393 1.00 89.19 79 SER A C 1
ATOM 635 O O . SER A 1 79 ? 2.225 2.172 3.270 1.00 89.19 79 SER A O 1
ATOM 637 N N . ILE A 1 80 ? 1.863 1.897 5.468 1.00 91.81 80 ILE A N 1
ATOM 638 C CA . ILE A 1 80 ? 0.443 2.291 5.428 1.00 91.81 80 ILE A CA 1
ATOM 639 C C . ILE A 1 80 ? 0.248 3.698 4.828 1.00 91.81 80 ILE A C 1
ATOM 641 O O . ILE A 1 80 ? -0.720 3.939 4.111 1.00 91.81 80 ILE A O 1
ATOM 645 N N . ALA A 1 81 ? 1.195 4.616 5.060 1.00 91.12 81 ALA A N 1
ATOM 646 C CA . ALA A 1 81 ? 1.147 5.982 4.545 1.00 91.12 81 ALA A CA 1
ATOM 647 C C . ALA A 1 81 ? 1.209 6.032 3.008 1.00 91.12 81 ALA A C 1
ATOM 649 O O . ALA A 1 81 ? 0.510 6.835 2.388 1.00 91.12 81 ALA A O 1
ATOM 650 N N . THR A 1 82 ? 1.990 5.140 2.389 1.00 92.12 82 THR A N 1
ATOM 651 C CA . THR A 1 82 ? 2.065 4.993 0.927 1.00 92.12 82 THR A CA 1
ATOM 652 C C . THR A 1 82 ? 0.684 4.690 0.350 1.00 92.12 82 THR A C 1
ATOM 654 O O . THR A 1 82 ? 0.226 5.373 -0.565 1.00 92.12 82 THR A O 1
ATOM 657 N N . TRP A 1 83 ? -0.012 3.715 0.931 1.00 92.00 83 TRP A N 1
ATOM 658 C CA . TRP A 1 83 ? -1.330 3.278 0.472 1.00 92.00 83 TRP A CA 1
ATOM 659 C C . TRP A 1 83 ? -2.427 4.293 0.771 1.00 92.00 83 TRP A C 1
ATOM 661 O O . TRP A 1 83 ? -3.283 4.532 -0.075 1.00 92.00 83 TRP A O 1
ATOM 671 N N . LEU A 1 84 ? -2.361 4.959 1.926 1.00 91.94 84 LEU A N 1
ATOM 672 C CA . LEU A 1 84 ? -3.261 6.059 2.269 1.00 91.94 84 LEU A CA 1
ATOM 673 C C . LEU A 1 84 ? -3.191 7.200 1.255 1.00 91.94 84 LEU A C 1
ATOM 675 O O . LEU A 1 84 ? -4.220 7.743 0.862 1.00 91.94 84 LEU A O 1
ATOM 679 N N . ARG A 1 85 ? -1.985 7.562 0.808 1.00 93.06 85 ARG A N 1
ATOM 680 C CA . ARG A 1 85 ? -1.807 8.603 -0.209 1.00 93.06 85 ARG A CA 1
ATOM 681 C C . ARG A 1 85 ? -2.387 8.188 -1.560 1.00 93.06 85 ARG A C 1
ATOM 683 O O . ARG A 1 85 ? -2.942 9.038 -2.246 1.00 93.06 85 ARG A O 1
ATOM 690 N N . LEU A 1 86 ? -2.265 6.916 -1.937 1.00 91.06 86 LEU A N 1
ATOM 691 C CA . LEU A 1 86 ? -2.856 6.393 -3.173 1.00 91.06 86 LEU A CA 1
ATOM 692 C C . LEU A 1 86 ? -4.386 6.341 -3.103 1.00 91.06 86 LEU A C 1
ATOM 694 O O . LEU A 1 86 ? -5.039 6.738 -4.058 1.00 91.06 86 LEU A O 1
ATOM 698 N N . LEU A 1 87 ? -4.951 5.948 -1.961 1.00 88.25 87 LEU A N 1
ATOM 699 C CA . LEU A 1 87 ? -6.397 5.964 -1.709 1.00 88.25 87 LEU A C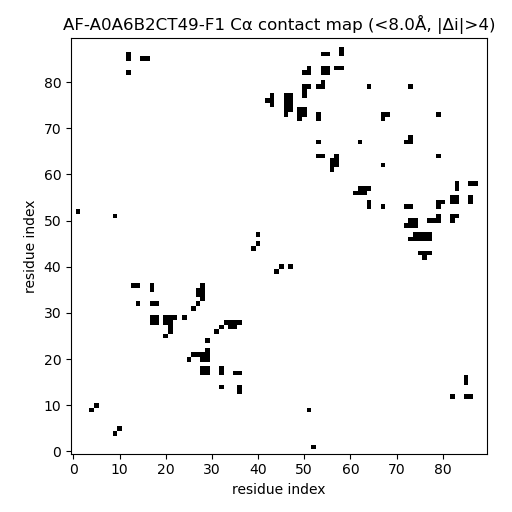A 1
ATOM 700 C C . LEU A 1 87 ? -7.010 7.370 -1.751 1.00 88.25 87 LEU A C 1
ATOM 702 O O . LEU A 1 87 ? -8.180 7.520 -2.051 1.00 88.25 87 LEU A O 1
ATOM 706 N N . LYS A 1 88 ? -6.239 8.424 -1.469 1.00 87.56 88 LYS A N 1
ATOM 707 C CA . LYS A 1 88 ? -6.708 9.811 -1.647 1.00 87.56 88 LYS A CA 1
ATOM 708 C C . LYS A 1 88 ? -6.783 10.244 -3.118 1.00 87.56 88 LYS A C 1
ATOM 710 O O . LYS A 1 88 ? -7.271 11.334 -3.388 1.00 87.56 88 LYS A O 1
ATOM 715 N N . LYS A 1 89 ? -6.237 9.444 -4.042 1.00 84.50 89 LYS A N 1
ATOM 716 C CA . LYS A 1 89 ? -6.271 9.691 -5.492 1.00 84.50 89 LYS A CA 1
ATOM 717 C C . LYS A 1 89 ? -7.369 8.897 -6.211 1.00 84.50 89 LYS A C 1
ATOM 719 O O . LYS A 1 89 ? -7.523 9.086 -7.413 1.00 84.50 89 LYS A O 1
ATOM 724 N N . THR A 1 90 ? -8.044 7.983 -5.512 1.00 76.12 90 THR A N 1
ATOM 725 C CA . THR A 1 90 ? -9.219 7.242 -5.997 1.00 76.12 90 THR A CA 1
ATOM 726 C C . THR A 1 90 ? -10.481 7.948 -5.557 1.00 76.12 90 THR A C 1
ATOM 728 O O . THR A 1 90 ? -11.391 8.073 -6.397 1.00 76.12 90 THR A O 1
#

pLDDT: mean 87.65, std 7.33, range [63.03, 96.44]

Sequence (90 aa):
KFERWVREMGLSLLALRAREAAEKGNPVARDYPSEYIKGLVRRGQAKILVNMFAAYLVHRGLATQYWLIKNKFVAGGESIATWLRLLKKT

Solvent-accessible surface area (backbone atoms only — not comparable to full-atom values): 4888 Å² total; per-residue (Å²): 110,71,69,58,47,44,73,74,44,45,59,58,51,50,52,53,52,25,50,55,37,25,77,72,67,36,62,52,24,60,80,35,39,69,59,37,48,52,50,47,44,64,73,30,39,73,26,35,58,42,9,44,50,46,19,48,36,33,76,70,69,75,44,53,71,65,58,34,55,76,70,62,56,52,50,68,64,57,52,38,66,62,39,38,58,53,59,75,74,109

Foldseek 3Di:
DLVVCCVPPVVVLLLLVLVVCVVVPNPCSVVPVVVVSVVLCVVCPCQVSQLLVVLVCCVVVNDPPVVCVVVVSHDDGDHNVSNNVSVVVD